Protein AF-A0A967WY45-F1 (afdb_monomer_lite)

Radius of gyration: 15.97 Å; chains: 1; bounding box: 46×39×31 Å

Foldseek 3Di:
DADEDPVLQDDDDPPDPGDQQEDDPPVDDDDQDDDDDDQQFWKWWAKPVGDIDIDGSVLFYYDHRHYHTDDSDDDDVPMDTNHMDTDDDDPPPPPDD

Secondary structure (DSSP, 8-state):
--B--GGGS----TTS---------TT-PPP-------TTSEEEEEETTS-EEEEEGGGS-B--TTS-----S---TT--EEEEEPPPPP-------

Structure (mmCIF, N/CA/C/O backbone):
data_AF-A0A967WY45-F1
#
_entry.id   AF-A0A967WY45-F1
#
loop_
_atom_site.group_PDB
_atom_site.id
_atom_site.type_symbol
_atom_site.label_atom_id
_atom_site.label_alt_id
_atom_site.label_comp_id
_atom_site.label_asym_id
_atom_site.label_entity_id
_atom_site.label_seq_id
_atom_site.pdbx_PDB_ins_code
_atom_site.Cartn_x
_atom_site.Cartn_y
_atom_site.Cartn_z
_atom_site.occupancy
_atom_site.B_iso_or_equiv
_atom_site.auth_seq_id
_atom_site.auth_comp_id
_atom_site.auth_asym_id
_atom_site.auth_atom_id
_atom_site.pdbx_PDB_model_num
ATOM 1 N N . ALA A 1 1 ? -5.355 2.410 -3.203 1.00 90.31 1 ALA A N 1
ATOM 2 C CA . ALA A 1 1 ? -3.914 2.086 -3.259 1.00 90.31 1 ALA A CA 1
ATOM 3 C C . ALA A 1 1 ? -3.205 2.974 -4.280 1.00 90.31 1 ALA A C 1
ATOM 5 O O . ALA A 1 1 ? -3.845 3.520 -5.175 1.00 90.31 1 ALA A O 1
ATOM 6 N N . LYS A 1 2 ? -1.892 3.150 -4.128 1.00 94.25 2 LYS A N 1
ATOM 7 C CA . LYS A 1 2 ? -1.037 3.905 -5.052 1.00 94.25 2 LYS A CA 1
ATOM 8 C C . LYS A 1 2 ? 0.411 3.458 -4.893 1.00 94.25 2 LYS A C 1
ATOM 10 O O . LYS A 1 2 ? 0.747 2.830 -3.891 1.00 94.25 2 LYS A O 1
ATOM 15 N N . ARG A 1 3 ? 1.254 3.845 -5.843 1.00 95.38 3 ARG A N 1
ATOM 16 C CA . ARG A 1 3 ? 2.709 3.824 -5.706 1.00 95.38 3 ARG A CA 1
ATOM 17 C C . ARG A 1 3 ? 3.221 5.251 -5.732 1.00 95.38 3 ARG A C 1
ATOM 19 O O . ARG A 1 3 ? 2.702 6.085 -6.468 1.00 95.38 3 ARG A O 1
ATOM 26 N N . THR A 1 4 ? 4.252 5.510 -4.951 1.00 96.19 4 THR A N 1
ATOM 27 C CA . THR A 1 4 ? 4.897 6.817 -4.893 1.00 96.19 4 THR A CA 1
ATOM 28 C C . THR A 1 4 ? 6.392 6.599 -5.001 1.00 96.19 4 THR A C 1
ATOM 30 O O . THR A 1 4 ? 6.904 5.631 -4.438 1.00 96.19 4 THR A O 1
ATOM 33 N N . SER A 1 5 ? 7.078 7.461 -5.749 1.00 95.62 5 SER A N 1
ATOM 34 C CA . SER A 1 5 ? 8.531 7.369 -5.856 1.00 95.62 5 SER A CA 1
ATOM 35 C C . SER A 1 5 ? 9.170 7.510 -4.475 1.00 95.62 5 SER A C 1
ATOM 37 O O . SER A 1 5 ? 8.772 8.372 -3.689 1.00 95.62 5 SER A O 1
ATOM 39 N N . LEU A 1 6 ? 10.194 6.702 -4.190 1.00 94.81 6 LEU A N 1
ATOM 40 C CA . LEU A 1 6 ? 10.971 6.825 -2.953 1.00 94.81 6 LEU A CA 1
ATOM 41 C C . LEU A 1 6 ? 11.632 8.204 -2.833 1.00 94.81 6 LEU A C 1
ATOM 43 O O . LEU A 1 6 ? 11.757 8.722 -1.730 1.00 94.81 6 LEU A O 1
ATOM 47 N N . THR A 1 7 ? 11.963 8.838 -3.960 1.00 95.12 7 THR A N 1
ATOM 48 C CA . THR A 1 7 ? 12.538 10.191 -3.993 1.00 95.12 7 THR A CA 1
ATOM 49 C C . THR A 1 7 ? 11.597 11.276 -3.464 1.00 95.12 7 THR A C 1
ATOM 51 O O . THR A 1 7 ? 12.060 12.351 -3.100 1.00 95.12 7 THR A O 1
ATOM 54 N N . GLU A 1 8 ? 10.286 11.019 -3.372 1.00 94.31 8 GLU A N 1
ATOM 55 C CA . GLU A 1 8 ? 9.340 11.960 -2.761 1.00 94.31 8 GLU A CA 1
ATOM 56 C C . GLU A 1 8 ? 9.354 11.917 -1.226 1.00 94.31 8 GLU A C 1
ATOM 58 O O . GLU A 1 8 ? 8.740 12.774 -0.587 1.00 94.31 8 GLU A O 1
ATOM 63 N N . TYR A 1 9 ? 10.001 10.926 -0.608 1.00 95.31 9 TYR A N 1
ATOM 64 C CA . TYR A 1 9 ? 10.130 10.824 0.844 1.00 95.31 9 TYR A CA 1
ATOM 65 C C . TYR A 1 9 ? 11.434 11.504 1.280 1.00 95.31 9 TYR A C 1
ATOM 67 O O . TYR A 1 9 ? 12.503 10.917 1.120 1.00 95.31 9 TYR A O 1
ATOM 75 N N . PRO A 1 10 ? 11.382 12.740 1.815 1.00 93.44 10 PRO A N 1
ATOM 76 C CA . PRO A 1 10 ? 12.583 13.420 2.265 1.00 93.44 10 PRO A CA 1
ATOM 77 C C . PRO A 1 10 ? 13.165 12.696 3.475 1.00 93.44 10 PRO A C 1
ATOM 79 O O . PRO A 1 10 ? 12.435 12.238 4.359 1.00 93.44 10 PRO A O 1
ATOM 82 N N . THR A 1 11 ? 14.490 12.657 3.544 1.00 94.38 11 THR A N 1
ATOM 83 C CA . THR A 1 11 ? 15.191 12.218 4.745 1.00 94.38 11 THR A CA 1
ATOM 84 C C . THR A 1 11 ? 14.854 13.169 5.889 1.00 94.38 11 THR A C 1
ATOM 86 O O . THR A 1 11 ? 15.064 14.377 5.786 1.00 94.38 11 THR A O 1
ATOM 89 N N . GLN A 1 12 ? 14.331 12.627 6.984 1.00 92.81 12 GLN A N 1
ATOM 90 C CA . GLN A 1 12 ? 14.076 13.374 8.212 1.00 92.81 12 GLN A CA 1
ATOM 91 C C . GLN A 1 12 ? 14.876 12.785 9.372 1.00 92.81 12 GLN A C 1
ATOM 93 O O . GLN A 1 12 ? 15.235 11.606 9.369 1.00 92.81 12 GLN A O 1
ATOM 98 N N . GLY A 1 13 ? 15.149 13.622 10.373 1.00 94.00 13 GLY A N 1
ATOM 99 C CA . GLY A 1 13 ? 15.716 13.172 11.639 1.00 94.00 13 GLY A CA 1
ATOM 100 C C . GLY A 1 13 ? 14.793 12.186 12.361 1.00 94.00 13 GLY A C 1
ATOM 101 O O . GLY A 1 13 ? 13.585 12.127 12.120 1.00 94.00 13 GLY A O 1
ATOM 102 N N . ARG A 1 14 ? 15.372 11.402 13.270 1.00 94.56 14 ARG A N 1
ATOM 103 C CA . ARG A 1 14 ? 14.612 10.463 14.108 1.00 94.56 14 ARG A CA 1
ATOM 104 C C . ARG A 1 14 ? 13.727 11.230 15.102 1.00 94.56 14 ARG A C 1
ATOM 106 O O . ARG A 1 14 ? 14.041 12.362 15.454 1.00 94.56 14 ARG A O 1
ATOM 113 N N . TYR A 1 15 ? 12.648 10.592 15.563 1.00 94.88 15 TYR A N 1
ATOM 114 C CA . TYR A 1 15 ? 11.682 11.120 16.549 1.00 94.88 15 TYR A CA 1
ATOM 115 C C . TYR A 1 15 ? 10.788 12.290 16.094 1.00 94.88 15 TYR A C 1
ATOM 117 O O . TYR A 1 15 ? 10.047 12.842 16.903 1.00 94.88 15 TYR A O 1
ATOM 125 N N . GLY A 1 16 ? 10.796 12.653 14.808 1.00 92.62 16 GLY A N 1
ATOM 126 C CA . GLY A 1 16 ? 9.784 13.552 14.245 1.00 92.62 16 GLY A CA 1
ATOM 127 C C . GLY A 1 16 ? 8.422 12.867 14.059 1.00 92.62 16 GLY A C 1
ATOM 128 O O . GLY A 1 16 ? 8.319 11.643 14.076 1.00 92.62 16 GLY A O 1
ATOM 129 N N . GLN A 1 17 ? 7.376 13.653 13.790 1.00 93.19 17 GLN A N 1
ATOM 130 C CA . GLN A 1 17 ? 6.046 13.132 13.415 1.00 93.19 17 GLN A CA 1
ATOM 131 C C . GLN A 1 17 ? 6.015 12.492 12.013 1.00 93.19 17 GLN A C 1
ATOM 133 O O . GLN A 1 17 ? 5.007 11.916 11.604 1.00 93.19 17 GLN A O 1
ATOM 138 N N . GLY A 1 18 ? 7.121 12.590 11.274 1.00 93.00 18 GLY A N 1
ATOM 139 C CA . GLY A 1 18 ? 7.244 12.102 9.912 1.00 93.00 18 GLY A CA 1
ATOM 140 C C . GLY A 1 18 ? 6.565 13.019 8.900 1.00 93.00 18 GLY A C 1
ATOM 141 O O . GLY A 1 18 ? 6.328 14.206 9.134 1.00 93.00 18 GLY A O 1
ATOM 142 N N . VAL A 1 19 ? 6.254 12.445 7.740 1.00 93.50 19 VAL A N 1
ATOM 143 C CA . VAL A 1 19 ? 5.662 13.160 6.613 1.00 93.50 19 VAL A CA 1
ATOM 144 C C . VAL A 1 19 ? 4.399 12.465 6.116 1.00 93.50 19 VAL A C 1
ATOM 146 O O . VAL A 1 19 ? 4.287 11.241 6.146 1.00 93.50 19 VAL A O 1
ATOM 149 N N . VAL A 1 20 ? 3.445 13.237 5.592 1.00 93.19 20 VAL A N 1
ATOM 150 C CA . VAL A 1 20 ? 2.185 12.681 5.075 1.00 93.19 20 VAL A CA 1
ATOM 151 C C . VAL A 1 20 ? 2.459 11.771 3.871 1.00 93.19 20 VAL A C 1
ATOM 153 O O . VAL A 1 20 ? 3.034 12.224 2.876 1.00 93.19 20 VAL A O 1
ATOM 156 N N . THR A 1 21 ? 2.042 10.504 3.962 1.00 93.00 21 THR A N 1
ATOM 157 C CA . THR A 1 21 ? 2.172 9.474 2.905 1.00 93.00 21 THR A CA 1
ATOM 158 C C . THR A 1 21 ? 0.885 9.241 2.108 1.00 93.00 21 THR A C 1
ATOM 160 O O . THR A 1 21 ? 0.925 8.830 0.948 1.00 93.00 21 THR A O 1
ATOM 163 N N . ALA A 1 22 ? -0.270 9.520 2.710 1.00 91.19 22 ALA A N 1
ATOM 164 C CA . ALA A 1 22 ? -1.575 9.439 2.075 1.00 91.19 22 ALA A CA 1
ATOM 165 C C . ALA A 1 22 ? -2.555 10.342 2.824 1.00 91.19 22 ALA A C 1
ATOM 167 O O . ALA A 1 22 ? -2.412 10.557 4.028 1.00 91.19 22 ALA A O 1
ATOM 168 N N . ARG A 1 23 ? -3.550 10.865 2.109 1.00 87.75 23 ARG A N 1
ATOM 169 C CA . ARG A 1 23 ? -4.706 11.530 2.714 1.00 87.75 23 ARG A CA 1
ATOM 170 C C . ARG A 1 23 ? -5.914 10.628 2.538 1.00 87.75 23 ARG A C 1
ATOM 172 O O . ARG A 1 23 ? -6.210 10.217 1.419 1.00 87.75 23 ARG A O 1
ATOM 179 N N . PHE A 1 24 ? -6.582 10.323 3.638 1.00 83.25 24 PHE A N 1
ATOM 180 C CA . PHE A 1 24 ? -7.843 9.598 3.628 1.00 83.25 24 PHE A CA 1
ATOM 181 C C . PHE A 1 24 ? -8.970 10.629 3.707 1.00 83.25 24 PHE A C 1
ATOM 183 O O . PHE A 1 24 ? -8.882 11.567 4.498 1.00 83.25 24 PHE A O 1
ATOM 190 N N . GLY A 1 25 ? -9.980 10.502 2.845 1.00 77.25 25 GLY A N 1
ATOM 191 C CA . GLY A 1 25 ? -11.191 11.317 2.945 1.00 77.25 25 GLY A CA 1
ATOM 192 C C . GLY A 1 25 ? -12.042 10.930 4.159 1.00 77.25 25 GLY A C 1
ATOM 193 O O . GLY A 1 25 ? -11.723 9.984 4.883 1.00 77.25 25 GLY A O 1
ATOM 194 N N . GLU A 1 26 ? -13.169 11.620 4.337 1.00 67.69 26 GLU A N 1
ATOM 195 C CA . GLU A 1 26 ? -14.132 11.398 5.435 1.00 67.69 26 GLU A CA 1
ATOM 196 C C . GLU A 1 26 ? -14.673 9.959 5.499 1.00 67.69 26 GLU A C 1
ATOM 198 O O . GLU A 1 26 ?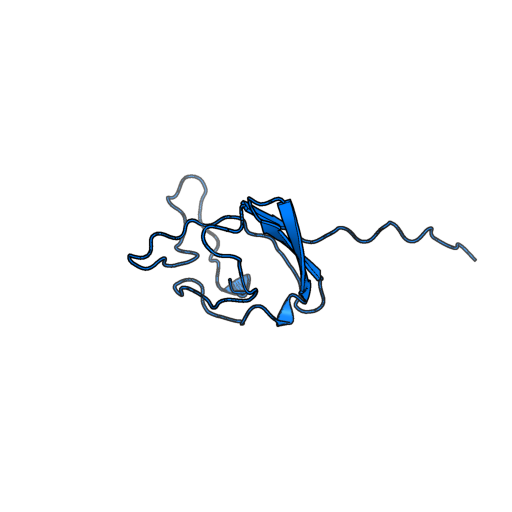 -15.094 9.491 6.551 1.00 67.69 26 GLU A O 1
ATOM 203 N N . SER A 1 27 ? -14.566 9.209 4.398 1.00 62.97 27 SER A N 1
ATOM 204 C CA . SER A 1 27 ? -14.901 7.784 4.295 1.00 62.97 27 SER A CA 1
ATOM 205 C C . SER A 1 27 ? -14.022 6.860 5.162 1.00 62.97 27 SER A C 1
ATOM 207 O O . SER A 1 27 ? -14.245 5.652 5.174 1.00 62.97 27 SER A O 1
ATOM 209 N N . GLY A 1 28 ? -13.022 7.387 5.882 1.00 56.28 28 GLY A N 1
ATOM 210 C CA . GLY A 1 28 ? -12.459 6.723 7.066 1.00 56.28 28 GLY A CA 1
ATOM 211 C C . GLY A 1 28 ? -11.577 5.497 6.809 1.00 56.28 28 GLY A C 1
ATOM 212 O O . GLY A 1 28 ? -11.379 4.681 7.711 1.00 56.28 28 GLY A O 1
ATOM 213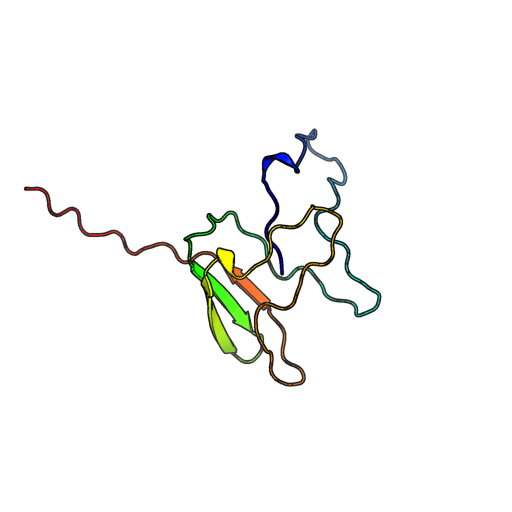 N N . GLY A 1 29 ? -11.022 5.345 5.605 1.00 73.75 29 GLY A N 1
ATOM 214 C CA . GLY A 1 29 ? -10.050 4.285 5.329 1.00 73.75 29 GLY A CA 1
ATOM 215 C C . GLY A 1 29 ? -8.781 4.458 6.170 1.00 73.75 29 GLY A C 1
ATOM 216 O O . GLY A 1 29 ? -8.231 5.553 6.246 1.00 73.75 29 GLY A O 1
ATOM 217 N N . LYS A 1 30 ? -8.295 3.380 6.793 1.00 85.50 30 LYS A N 1
ATOM 218 C CA . LYS A 1 30 ? -6.967 3.339 7.427 1.00 85.50 30 LYS A CA 1
ATOM 219 C C . LYS A 1 30 ? -5.957 2.717 6.468 1.00 85.50 30 LYS A C 1
ATOM 221 O O . LYS A 1 30 ? -6.321 1.928 5.595 1.00 85.50 30 LYS A O 1
ATOM 226 N N . LEU A 1 31 ? -4.681 3.050 6.643 1.00 90.50 31 LEU A N 1
ATOM 227 C CA . LEU A 1 31 ? -3.608 2.371 5.924 1.00 90.50 31 LEU A CA 1
ATOM 228 C C . LEU A 1 31 ? -3.505 0.923 6.427 1.00 90.50 31 LEU A C 1
ATOM 230 O O . LEU A 1 31 ? -3.207 0.715 7.599 1.00 90.50 31 LEU A O 1
ATOM 234 N N . ALA A 1 32 ? -3.760 -0.053 5.553 1.00 91.88 32 ALA A N 1
ATOM 235 C CA . ALA A 1 32 ? -3.644 -1.475 5.889 1.00 91.88 32 ALA A CA 1
ATOM 236 C C . ALA A 1 32 ? -2.188 -1.967 5.862 1.00 91.88 32 ALA A C 1
ATOM 238 O O . ALA A 1 32 ? -1.789 -2.770 6.693 1.00 91.88 32 ALA A O 1
ATOM 239 N N . GLY A 1 33 ? -1.382 -1.457 4.929 1.00 91.62 33 GLY A N 1
ATOM 240 C CA . GLY A 1 33 ? 0.016 -1.844 4.782 1.00 91.62 33 GLY A CA 1
ATOM 241 C C . GLY A 1 33 ? 0.752 -0.961 3.781 1.00 91.62 33 GLY A C 1
ATOM 242 O O . GLY A 1 33 ? 0.137 -0.246 2.983 1.00 91.62 33 GLY A O 1
ATOM 243 N N . ALA A 1 34 ? 2.078 -1.010 3.840 1.00 93.44 34 ALA A N 1
ATOM 244 C CA . ALA A 1 34 ? 2.976 -0.360 2.899 1.00 93.44 34 ALA A CA 1
ATOM 245 C C . ALA A 1 34 ? 4.206 -1.247 2.694 1.00 93.44 34 ALA A C 1
ATOM 247 O O . ALA A 1 34 ? 4.755 -1.789 3.649 1.00 93.44 34 ALA A O 1
ATOM 248 N N . CYS A 1 35 ? 4.645 -1.378 1.448 1.00 94.12 35 CYS A N 1
ATOM 249 C CA . CYS A 1 35 ? 5.832 -2.137 1.078 1.00 94.12 35 CYS A CA 1
ATOM 250 C C . CYS A 1 35 ? 6.600 -1.400 -0.021 1.00 94.12 35 CYS A C 1
ATOM 252 O O . CYS A 1 35 ? 6.048 -0.556 -0.733 1.00 94.12 35 CYS A O 1
ATOM 254 N N . VAL A 1 36 ? 7.886 -1.717 -0.142 1.00 94.19 36 VAL A N 1
ATOM 255 C CA . VAL A 1 36 ? 8.710 -1.276 -1.267 1.00 94.19 36 VAL A CA 1
ATOM 256 C C . VAL A 1 36 ? 8.558 -2.307 -2.377 1.00 94.19 36 VAL A C 1
ATOM 258 O O . VAL A 1 36 ? 8.692 -3.501 -2.123 1.00 94.19 36 VAL A O 1
ATOM 261 N N . LEU A 1 37 ? 8.258 -1.843 -3.587 1.00 94.38 37 LEU A N 1
ATOM 262 C CA . LEU A 1 37 ? 8.110 -2.694 -4.763 1.00 94.38 37 LEU A CA 1
ATOM 263 C C . LEU A 1 37 ? 8.572 -1.982 -6.034 1.00 94.38 37 LEU A C 1
ATOM 265 O O . LEU A 1 37 ? 8.497 -0.754 -6.142 1.00 94.38 37 LEU A O 1
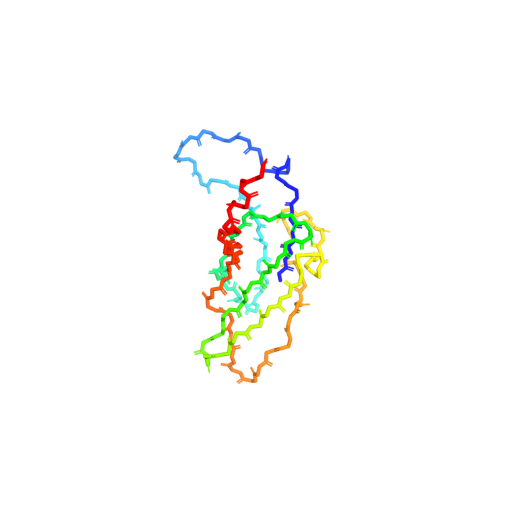ATOM 269 N N . GLN A 1 38 ? 8.972 -2.768 -7.023 1.00 93.62 38 GLN A N 1
ATOM 270 C CA . GLN A 1 38 ? 9.108 -2.349 -8.410 1.00 93.62 38 GLN A CA 1
ATOM 271 C C . GLN A 1 38 ? 7.770 -2.499 -9.150 1.00 93.62 38 GLN A C 1
ATOM 273 O O . GLN A 1 38 ? 6.879 -3.236 -8.737 1.00 93.62 38 GLN A O 1
ATOM 278 N N . ALA A 1 39 ? 7.594 -1.800 -10.275 1.00 91.50 39 ALA A N 1
ATOM 279 C CA . ALA A 1 39 ? 6.344 -1.874 -11.044 1.00 91.50 39 ALA A CA 1
ATOM 280 C C . ALA A 1 39 ? 6.053 -3.288 -11.599 1.00 91.50 39 ALA A C 1
ATOM 282 O O . ALA A 1 39 ? 4.887 -3.653 -11.767 1.00 91.50 39 ALA A O 1
ATOM 283 N N . SER A 1 40 ? 7.105 -4.071 -11.850 1.00 92.50 40 SER A N 1
ATOM 284 C CA . SER A 1 40 ? 7.073 -5.461 -12.322 1.00 92.50 40 SER A CA 1
ATOM 285 C C . SER A 1 40 ? 6.672 -6.476 -11.250 1.00 92.50 40 SER A C 1
ATOM 287 O O . SER A 1 40 ? 6.192 -7.565 -11.591 1.00 92.50 40 SER A O 1
ATOM 289 N N . ASP A 1 41 ? 6.847 -6.127 -9.975 1.00 93.62 41 ASP A N 1
ATOM 290 C CA . ASP A 1 41 ? 6.627 -7.045 -8.864 1.00 93.62 41 ASP A CA 1
ATOM 291 C C . ASP A 1 41 ? 5.153 -7.407 -8.718 1.00 93.62 41 ASP A C 1
ATOM 293 O O . ASP A 1 41 ? 4.241 -6.699 -9.160 1.00 93.62 41 ASP A O 1
ATOM 297 N N . SER A 1 42 ? 4.919 -8.545 -8.075 1.00 93.88 42 SER A N 1
ATOM 298 C CA . SER A 1 42 ? 3.580 -8.926 -7.647 1.00 93.88 42 SER A CA 1
ATOM 299 C C . SER A 1 42 ? 3.290 -8.326 -6.276 1.00 93.88 42 SER A C 1
ATOM 301 O O . SER A 1 42 ? 4.158 -8.264 -5.414 1.00 93.88 42 SER A O 1
ATOM 303 N N . LEU A 1 43 ? 2.053 -7.904 -6.064 1.00 94.25 43 LEU A N 1
ATOM 304 C CA . LEU A 1 43 ? 1.538 -7.439 -4.788 1.00 94.25 43 LEU A CA 1
ATOM 305 C C . LEU A 1 43 ? 0.360 -8.328 -4.410 1.00 94.25 43 LEU A C 1
ATOM 307 O O . LEU A 1 43 ? -0.608 -8.432 -5.166 1.00 94.25 43 LEU A O 1
ATOM 311 N N . VAL A 1 44 ? 0.445 -8.958 -3.246 1.00 94.69 44 VAL A N 1
ATOM 312 C CA . VAL A 1 44 ? -0.632 -9.767 -2.683 1.00 94.69 44 VAL A CA 1
ATOM 313 C C . VAL A 1 44 ? -1.399 -8.914 -1.685 1.00 94.69 44 VAL A C 1
ATOM 315 O O . VAL A 1 44 ? -0.816 -8.337 -0.772 1.00 94.69 44 VAL A O 1
ATOM 318 N N . LEU A 1 45 ? -2.712 -8.828 -1.877 1.00 94.88 45 LEU A N 1
ATOM 319 C CA . LEU A 1 45 ? -3.654 -8.131 -1.009 1.00 94.88 45 LEU A CA 1
ATOM 320 C C . LEU A 1 45 ? -4.518 -9.168 -0.301 1.00 94.88 45 LEU A C 1
ATOM 322 O O . LEU A 1 45 ? -5.172 -9.974 -0.966 1.00 94.88 45 LEU A O 1
ATOM 326 N N . VAL A 1 46 ? -4.547 -9.123 1.026 1.00 95.12 46 VAL A N 1
ATOM 327 C CA . VAL A 1 46 ? -5.348 -10.029 1.856 1.00 95.12 46 VAL A CA 1
ATOM 328 C C . VAL A 1 46 ? -6.540 -9.265 2.411 1.00 95.12 46 VAL A C 1
ATOM 330 O O . VAL A 1 46 ? -6.388 -8.169 2.953 1.00 95.12 46 VAL A O 1
ATOM 333 N N . THR A 1 47 ? -7.739 -9.825 2.269 1.00 95.06 47 THR A N 1
ATOM 334 C CA . THR A 1 47 ? -8.976 -9.238 2.792 1.00 95.06 47 THR A CA 1
ATOM 335 C C . THR A 1 47 ? -9.413 -9.907 4.088 1.00 95.06 47 THR A C 1
ATOM 337 O O . THR A 1 47 ? -9.085 -11.064 4.360 1.00 95.06 47 THR A O 1
ATOM 340 N N . LYS A 1 48 ? -10.193 -9.189 4.901 1.00 94.69 48 LYS A N 1
ATOM 341 C CA . LYS A 1 48 ? -10.703 -9.690 6.182 1.00 94.69 48 LYS A CA 1
ATOM 342 C C . LYS A 1 48 ? -11.522 -10.970 6.027 1.00 94.69 48 LYS A C 1
ATOM 344 O O . LYS A 1 48 ? -11.479 -11.826 6.905 1.00 94.69 48 LYS A O 1
ATOM 349 N N . LYS A 1 49 ? -12.275 -11.115 4.933 1.00 94.81 49 LYS A N 1
ATOM 350 C CA . LYS A 1 49 ? -13.086 -12.317 4.669 1.00 94.81 49 LYS A CA 1
ATOM 351 C C . LYS A 1 49 ? -12.279 -13.496 4.098 1.00 94.81 49 LYS A C 1
ATOM 353 O O . LYS A 1 49 ? -12.878 -14.431 3.574 1.00 94.81 49 LYS A O 1
ATOM 358 N N . GLY A 1 50 ? -10.947 -13.464 4.190 1.00 91.75 50 GLY A N 1
ATOM 359 C CA . GLY A 1 50 ? -10.069 -14.578 3.821 1.00 91.75 50 GLY A CA 1
ATOM 360 C C . GLY A 1 50 ? -9.787 -14.699 2.323 1.00 91.75 50 GLY A C 1
ATOM 361 O O . GLY A 1 50 ? -9.298 -15.735 1.882 1.00 91.75 50 GLY A O 1
ATOM 362 N N . ALA A 1 51 ? -10.093 -13.673 1.523 1.00 92.69 51 ALA A N 1
ATOM 363 C CA . ALA A 1 51 ? -9.722 -13.662 0.113 1.00 92.69 51 ALA A CA 1
ATOM 364 C C . ALA A 1 51 ? -8.315 -13.077 -0.058 1.00 92.69 51 ALA A C 1
ATOM 366 O O . ALA A 1 51 ? -7.972 -12.075 0.566 1.00 92.69 51 ALA A O 1
ATOM 367 N N . ALA A 1 52 ? -7.526 -13.664 -0.954 1.00 93.75 52 ALA A N 1
ATOM 368 C CA . ALA A 1 52 ? -6.261 -13.097 -1.401 1.00 93.75 52 ALA A CA 1
ATOM 369 C C . ALA A 1 52 ? -6.356 -12.744 -2.887 1.00 93.75 52 ALA A C 1
ATOM 371 O O . ALA A 1 52 ? -6.872 -13.526 -3.690 1.00 93.75 52 ALA A O 1
ATOM 372 N N . LYS A 1 53 ? -5.875 -11.558 -3.260 1.00 94.38 53 LYS A N 1
ATOM 373 C CA . LYS A 1 53 ? -5.771 -11.131 -4.657 1.00 94.38 53 LYS A CA 1
ATOM 374 C C . LYS A 1 53 ? -4.352 -10.696 -4.963 1.00 94.38 53 LYS A C 1
ATOM 376 O O . LYS A 1 53 ? -3.826 -9.801 -4.309 1.00 94.38 53 LYS A O 1
ATOM 381 N N . THR A 1 54 ? -3.777 -11.293 -5.998 1.00 94.62 54 THR A N 1
ATOM 382 C CA . THR A 1 54 ? -2.469 -10.903 -6.519 1.00 94.62 54 THR A CA 1
ATOM 383 C C . THR A 1 54 ? -2.662 -9.961 -7.697 1.00 94.62 54 THR A C 1
ATOM 385 O O . THR A 1 54 ? -3.375 -10.284 -8.645 1.00 94.62 54 THR A O 1
ATOM 388 N N . ILE A 1 55 ? -2.024 -8.796 -7.643 1.00 94.44 55 ILE A N 1
ATOM 389 C CA . ILE A 1 55 ? -1.977 -7.828 -8.741 1.00 94.44 55 ILE A CA 1
ATOM 390 C C . ILE A 1 55 ? -0.525 -7.505 -9.083 1.00 94.44 55 ILE A C 1
ATOM 392 O O . ILE A 1 55 ? 0.364 -7.664 -8.252 1.00 94.44 55 ILE A O 1
ATOM 396 N N . ARG A 1 56 ? -0.262 -7.019 -10.297 1.00 94.75 56 ARG A N 1
ATOM 397 C CA . ARG A 1 56 ? 1.046 -6.428 -10.618 1.00 94.75 56 ARG A CA 1
ATOM 398 C C . ARG A 1 56 ? 1.160 -5.048 -9.976 1.00 94.75 56 ARG A C 1
ATOM 400 O O . ARG A 1 56 ? 0.185 -4.297 -9.969 1.00 94.75 56 ARG A O 1
ATOM 407 N N . GLY A 1 57 ? 2.353 -4.677 -9.520 1.00 92.81 57 GLY A N 1
ATOM 408 C CA . GLY A 1 57 ? 2.636 -3.366 -8.939 1.00 92.81 57 GLY A CA 1
ATOM 409 C C . GLY A 1 57 ? 2.197 -2.212 -9.841 1.00 92.81 57 GLY A C 1
ATOM 410 O O . GLY A 1 57 ? 1.607 -1.241 -9.370 1.00 92.81 57 GLY A O 1
ATOM 411 N N . GLN A 1 58 ? 2.387 -2.348 -11.154 1.00 95.31 58 GLN A N 1
ATOM 412 C CA . GLN A 1 58 ? 1.971 -1.363 -12.157 1.00 95.31 58 GLN A CA 1
ATOM 413 C C . GLN A 1 58 ? 0.468 -1.031 -12.157 1.00 95.31 58 GLN A C 1
ATOM 415 O O . GLN A 1 58 ? 0.108 0.061 -12.584 1.00 95.31 58 GLN A O 1
ATOM 420 N N . VAL A 1 59 ? -0.400 -1.925 -11.656 1.00 95.06 59 VAL A N 1
ATOM 421 C CA . VAL A 1 59 ? -1.850 -1.674 -11.533 1.00 95.06 59 VAL A CA 1
ATOM 422 C C . VAL A 1 59 ? -2.124 -0.546 -10.537 1.00 95.06 59 VAL A C 1
ATOM 424 O O . VAL A 1 59 ? -3.057 0.235 -10.716 1.00 95.06 59 VAL A O 1
ATOM 427 N N . ALA A 1 60 ? -1.302 -0.427 -9.490 1.00 93.69 60 ALA A N 1
ATOM 428 C CA . ALA A 1 60 ? -1.382 0.700 -8.578 1.00 93.69 60 ALA A CA 1
ATOM 429 C C . ALA A 1 60 ? -0.795 1.959 -9.253 1.00 93.69 60 ALA A C 1
ATOM 431 O O . ALA A 1 60 ? 0.370 1.945 -9.679 1.00 93.69 60 ALA A O 1
ATOM 432 N N . PRO A 1 61 ? -1.567 3.061 -9.337 1.00 94.38 61 PRO A N 1
ATOM 433 C CA . PRO A 1 61 ? -1.158 4.249 -10.077 1.00 94.38 61 PRO A CA 1
ATOM 434 C C . PRO A 1 61 ? 0.033 4.939 -9.410 1.00 94.38 61 PRO A C 1
ATOM 436 O O . PRO A 1 61 ? 0.106 5.011 -8.180 1.00 94.38 61 PRO A O 1
ATOM 439 N N . ALA A 1 62 ? 0.944 5.476 -10.226 1.00 95.19 62 ALA A N 1
ATOM 440 C CA . ALA A 1 62 ? 2.014 6.349 -9.757 1.00 95.19 62 ALA A CA 1
ATOM 441 C C . ALA A 1 62 ? 1.420 7.719 -9.397 1.00 95.19 62 ALA A C 1
ATOM 443 O O . ALA A 1 62 ? 0.889 8.416 -10.259 1.00 95.19 62 ALA A O 1
ATOM 444 N N . MET A 1 63 ? 1.447 8.077 -8.117 1.00 95.12 63 MET A N 1
ATOM 445 C CA . MET A 1 63 ? 0.847 9.306 -7.600 1.00 95.12 63 MET A CA 1
ATOM 446 C C . MET A 1 63 ? 1.687 9.868 -6.459 1.00 95.12 63 MET A C 1
ATOM 448 O O . MET A 1 63 ? 2.324 9.117 -5.716 1.00 95.12 63 MET A O 1
ATOM 452 N N . GLY A 1 64 ? 1.608 11.184 -6.268 1.00 94.06 64 GLY A N 1
ATOM 453 C CA . GLY A 1 64 ? 2.369 11.851 -5.220 1.00 94.06 64 GLY A CA 1
ATOM 454 C C . GLY A 1 64 ? 1.961 11.438 -3.804 1.00 94.06 64 GLY A C 1
ATOM 455 O O . GLY A 1 64 ? 0.867 10.906 -3.553 1.00 94.06 64 GLY A O 1
ATOM 456 N N . ARG A 1 65 ? 2.829 11.732 -2.838 1.00 94.06 65 ARG A N 1
ATOM 457 C CA . ARG A 1 65 ? 2.634 11.379 -1.420 1.00 94.06 65 ARG A CA 1
ATOM 458 C C . ARG A 1 65 ? 1.337 11.924 -0.809 1.00 94.06 65 ARG A C 1
ATOM 460 O O . ARG A 1 65 ? 0.591 11.181 -0.193 1.00 94.06 65 ARG A O 1
ATOM 467 N N . ALA A 1 66 ? 0.969 13.183 -1.007 1.00 92.31 66 ALA A N 1
ATOM 468 C CA . ALA A 1 66 ? -0.211 13.760 -0.339 1.00 92.31 66 ALA A CA 1
ATOM 469 C C . ALA A 1 66 ? -1.560 13.473 -1.045 1.00 92.31 66 ALA A C 1
ATOM 471 O O . ALA A 1 66 ? -2.482 14.281 -0.976 1.00 92.31 66 ALA A O 1
ATOM 472 N N . THR A 1 67 ? -1.685 12.332 -1.729 1.00 91.94 67 THR A N 1
ATOM 473 C CA . THR A 1 67 ? -2.891 11.917 -2.476 1.00 91.94 67 THR A CA 1
ATOM 474 C C . THR A 1 67 ? -3.581 10.704 -1.843 1.00 91.94 67 THR A C 1
ATOM 476 O O . THR A 1 67 ? -2.968 9.982 -1.052 1.00 91.94 67 THR A O 1
ATOM 479 N N . GLN A 1 68 ? -4.838 10.452 -2.213 1.00 89.94 68 GLN A N 1
ATOM 480 C CA . GLN A 1 68 ? -5.624 9.311 -1.720 1.00 89.94 68 GLN A CA 1
ATOM 481 C C . GLN A 1 68 ? -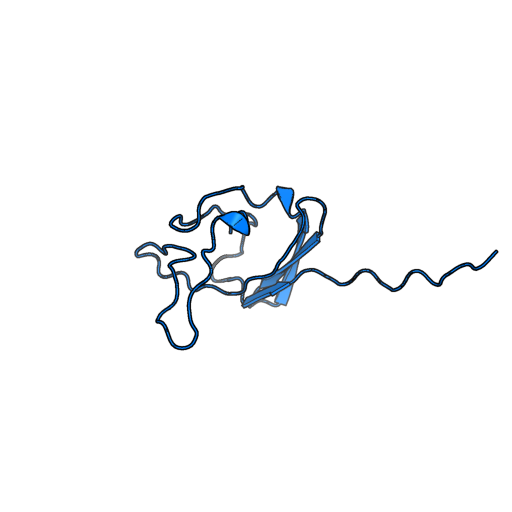5.293 7.983 -2.430 1.00 89.94 68 GLN A C 1
ATOM 483 O O . GLN A 1 68 ? -5.285 6.921 -1.809 1.00 89.94 68 GLN A O 1
ATOM 488 N N . GLY A 1 69 ? -4.967 8.025 -3.724 1.00 90.75 69 GLY A N 1
ATOM 489 C CA . GLY A 1 69 ? -4.836 6.829 -4.563 1.00 90.75 69 GLY A CA 1
ATOM 490 C C . GLY A 1 69 ? -6.156 6.415 -5.220 1.00 90.75 69 GLY A C 1
ATOM 491 O O . GLY A 1 69 ? -7.128 7.166 -5.190 1.00 90.75 69 GLY A O 1
ATOM 492 N N . ARG A 1 70 ? -6.185 5.226 -5.835 1.00 90.62 70 ARG A N 1
ATOM 493 C CA . ARG A 1 70 ? -7.376 4.655 -6.492 1.00 90.62 70 ARG A CA 1
ATOM 494 C C . ARG A 1 70 ? -7.635 3.215 -6.071 1.00 90.62 70 ARG A C 1
ATOM 496 O O . ARG A 1 70 ? -6.746 2.551 -5.532 1.00 90.62 70 ARG A O 1
ATOM 503 N N . ASP A 1 71 ? -8.838 2.734 -6.335 1.00 90.25 71 ASP A N 1
ATOM 504 C CA . ASP A 1 71 ? -9.184 1.333 -6.128 1.00 90.25 71 ASP A CA 1
ATOM 505 C C . ASP A 1 71 ? -8.451 0.455 -7.144 1.00 90.25 71 ASP A C 1
ATOM 507 O O . ASP A 1 71 ? -8.440 0.736 -8.340 1.00 90.25 71 ASP A O 1
ATOM 511 N N . VAL A 1 72 ? -7.791 -0.590 -6.643 1.00 92.50 72 VAL A N 1
ATOM 512 C CA . VAL A 1 72 ? -6.995 -1.532 -7.455 1.00 92.50 72 VAL A CA 1
ATOM 513 C C . VAL A 1 72 ? -7.607 -2.928 -7.498 1.00 92.50 72 VAL A C 1
ATOM 515 O O . VAL A 1 72 ? -7.249 -3.733 -8.351 1.00 92.50 72 VAL A O 1
ATOM 518 N N . ILE A 1 73 ? -8.530 -3.223 -6.580 1.00 92.31 73 ILE A N 1
ATOM 519 C CA . ILE A 1 73 ? -9.281 -4.474 -6.530 1.00 92.31 73 ILE A CA 1
ATOM 520 C C . ILE A 1 73 ? -10.738 -4.182 -6.180 1.00 92.31 73 ILE A C 1
ATOM 522 O O . ILE A 1 73 ? -11.024 -3.323 -5.350 1.00 92.31 73 ILE A O 1
ATOM 526 N N . ALA A 1 74 ? -11.657 -4.940 -6.772 1.00 91.00 74 ALA A N 1
ATOM 527 C CA . ALA A 1 74 ? -13.041 -4.976 -6.316 1.00 91.00 74 ALA A CA 1
ATOM 528 C C . ALA A 1 74 ? -13.151 -5.822 -5.037 1.00 91.00 74 ALA A C 1
ATOM 530 O O . ALA A 1 74 ? -12.669 -6.965 -5.005 1.00 91.00 74 ALA A O 1
ATOM 531 N N . LEU A 1 75 ? -13.800 -5.261 -4.015 1.00 91.19 75 LEU A N 1
ATOM 532 C CA . LEU A 1 75 ? -14.083 -5.896 -2.728 1.00 91.19 75 LEU A CA 1
ATOM 533 C C . LEU A 1 75 ? -15.558 -6.300 -2.641 1.00 91.19 75 LEU A C 1
ATOM 535 O O . LEU A 1 75 ? -16.426 -5.690 -3.263 1.00 91.19 75 LEU A O 1
ATOM 539 N N . ARG A 1 76 ? -15.848 -7.338 -1.855 1.00 91.69 76 ARG A N 1
ATOM 540 C CA . ARG A 1 76 ? -17.229 -7.717 -1.529 1.00 91.69 76 ARG A CA 1
ATOM 541 C C . ARG A 1 76 ? -17.823 -6.712 -0.541 1.00 91.69 76 ARG A C 1
ATOM 543 O O . ARG A 1 76 ? -17.092 -6.081 0.219 1.00 91.69 76 ARG A O 1
ATOM 550 N N . ALA A 1 77 ? -19.151 -6.621 -0.492 1.00 91.50 77 ALA A N 1
ATOM 551 C CA . ALA A 1 77 ? -19.836 -5.779 0.485 1.00 91.50 77 ALA A CA 1
ATOM 552 C C . ALA A 1 77 ? -19.386 -6.112 1.925 1.00 91.50 77 ALA A C 1
ATOM 554 O O . ALA A 1 77 ? -19.365 -7.281 2.341 1.00 91.50 77 ALA A O 1
ATOM 555 N N . GLY A 1 78 ? -18.984 -5.077 2.669 1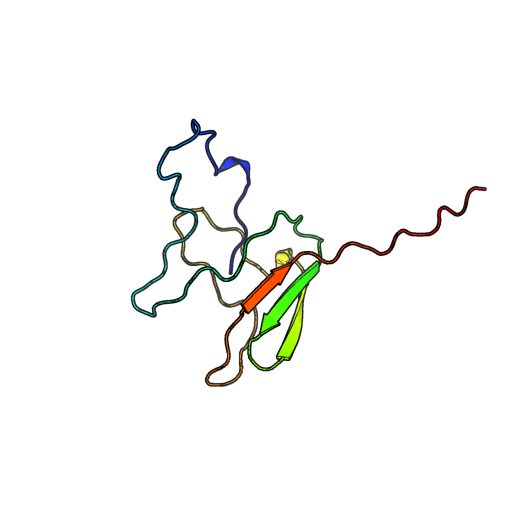.00 90.56 78 GLY A N 1
ATOM 556 C CA . GLY A 1 78 ? -18.467 -5.187 4.036 1.00 90.56 78 GLY A CA 1
ATOM 557 C C . GLY A 1 78 ? -17.119 -5.909 4.173 1.00 90.56 78 GLY A C 1
ATOM 558 O O . GLY A 1 78 ? -16.783 -6.340 5.274 1.00 90.56 78 GLY A O 1
ATOM 559 N N . ASP A 1 79 ? -16.377 -6.113 3.082 1.00 93.38 79 ASP A N 1
ATOM 560 C CA . ASP A 1 79 ? -15.000 -6.614 3.114 1.00 93.38 79 ASP A CA 1
ATOM 561 C C . ASP A 1 79 ? -14.000 -5.457 3.007 1.00 93.38 79 ASP A C 1
ATOM 563 O O . ASP A 1 79 ? -14.301 -4.408 2.437 1.00 93.38 79 ASP A O 1
ATOM 567 N N . PHE A 1 80 ? -12.804 -5.648 3.552 1.00 91.56 80 PHE A N 1
ATOM 568 C CA . PHE A 1 80 ? -11.725 -4.666 3.494 1.00 91.56 80 PHE A CA 1
ATOM 569 C C . PHE A 1 80 ? -10.362 -5.345 3.517 1.00 91.56 80 PHE A C 1
ATOM 571 O O . PHE A 1 80 ? -10.218 -6.468 4.001 1.00 91.56 80 PHE A O 1
ATOM 578 N N . VAL A 1 81 ? -9.360 -4.657 2.974 1.00 93.31 81 VAL A N 1
ATOM 579 C CA . VAL A 1 81 ? -7.972 -5.129 2.965 1.00 93.31 81 VAL A CA 1
ATOM 580 C C . VAL A 1 81 ? -7.398 -5.019 4.374 1.00 93.31 81 VAL A C 1
ATOM 582 O O . VAL A 1 81 ? -7.512 -3.969 5.004 1.00 93.31 81 VAL A O 1
ATOM 585 N N . VAL A 1 82 ? -6.793 -6.103 4.854 1.00 95.00 82 VAL A N 1
ATOM 586 C CA . VAL A 1 82 ? -6.130 -6.175 6.163 1.00 95.00 82 VAL A CA 1
ATOM 587 C C . VAL A 1 82 ? -4.613 -6.160 6.046 1.00 95.00 82 VAL A C 1
ATOM 589 O O . VAL A 1 82 ? -3.964 -5.665 6.957 1.00 95.00 82 VAL A O 1
ATOM 592 N N . ASP A 1 83 ? -4.059 -6.655 4.937 1.00 93.75 83 ASP A N 1
ATOM 593 C CA . ASP A 1 83 ? -2.615 -6.687 4.712 1.00 93.75 83 ASP A CA 1
ATOM 594 C C . ASP A 1 83 ? -2.272 -6.620 3.214 1.00 93.75 83 ASP A C 1
ATOM 596 O O . ASP A 1 83 ? -3.086 -6.972 2.350 1.00 93.75 83 ASP A O 1
ATOM 600 N N . ALA A 1 84 ? -1.067 -6.140 2.914 1.00 93.88 84 ALA A N 1
ATOM 601 C CA . ALA A 1 84 ? -0.520 -6.018 1.573 1.00 93.88 84 ALA A CA 1
ATOM 602 C C . ALA A 1 84 ? 0.995 -6.264 1.585 1.00 93.88 84 ALA A C 1
ATOM 604 O O . ALA A 1 84 ? 1.746 -5.479 2.167 1.00 93.88 84 ALA A O 1
ATOM 605 N N . PHE A 1 85 ? 1.458 -7.297 0.882 1.00 93.81 85 PHE A N 1
ATOM 606 C CA . PHE A 1 85 ? 2.875 -7.661 0.856 1.00 93.81 85 PHE A CA 1
ATOM 607 C C . PHE A 1 85 ? 3.353 -8.078 -0.536 1.00 93.81 85 PHE A C 1
ATOM 609 O O . PHE A 1 85 ? 2.588 -8.565 -1.373 1.00 93.81 85 PHE A O 1
ATOM 616 N N . VAL A 1 86 ? 4.650 -7.892 -0.778 1.00 94.00 86 VAL A N 1
ATOM 617 C CA . VAL A 1 86 ? 5.334 -8.428 -1.958 1.00 94.00 86 VAL A CA 1
ATOM 618 C C . VAL A 1 86 ? 5.730 -9.869 -1.633 1.00 94.00 86 VAL A C 1
ATOM 620 O O . VAL A 1 86 ? 6.464 -10.083 -0.662 1.00 94.00 86 VAL A O 1
ATOM 623 N N . PRO A 1 87 ? 5.239 -10.875 -2.376 1.00 91.00 87 PRO A N 1
ATOM 624 C CA . PRO A 1 87 ? 5.649 -12.247 -2.153 1.00 91.00 87 PRO A CA 1
ATOM 625 C C . PRO A 1 87 ? 7.132 -12.363 -2.502 1.00 91.00 87 PRO A C 1
ATOM 627 O O . PRO A 1 87 ? 7.568 -11.908 -3.561 1.00 91.00 87 PRO A O 1
ATOM 630 N N . ARG A 1 88 ? 7.916 -12.981 -1.615 1.00 82.19 88 ARG A N 1
ATOM 631 C CA . ARG A 1 88 ? 9.287 -13.351 -1.966 1.00 82.19 88 ARG A CA 1
ATOM 632 C C . ARG A 1 88 ? 9.224 -14.374 -3.103 1.00 82.19 88 ARG A C 1
ATOM 634 O O . ARG A 1 88 ? 8.471 -15.343 -2.963 1.00 82.19 88 ARG A O 1
ATOM 641 N N . PRO A 1 89 ? 9.988 -14.198 -4.194 1.00 71.81 89 PRO A N 1
ATOM 642 C CA . PRO A 1 89 ? 10.184 -15.296 -5.124 1.00 71.81 89 PRO A CA 1
ATOM 643 C C . PRO A 1 89 ? 10.770 -16.478 -4.345 1.00 71.81 89 PRO A C 1
ATOM 645 O O . PRO A 1 89 ? 11.577 -16.287 -3.428 1.00 71.81 89 PRO A O 1
ATOM 648 N N . ALA A 1 90 ? 10.320 -17.691 -4.670 1.00 66.75 90 ALA A N 1
ATOM 649 C CA . ALA A 1 90 ? 10.996 -18.884 -4.183 1.00 66.75 90 ALA A CA 1
ATOM 650 C C . ALA A 1 90 ? 12.471 -18.782 -4.600 1.00 66.75 90 ALA A C 1
ATOM 652 O O . ALA A 1 90 ? 12.726 -18.305 -5.711 1.00 66.75 90 ALA A O 1
ATOM 653 N N . PRO A 1 91 ? 13.430 -19.175 -3.744 1.00 65.56 91 PRO A N 1
ATOM 654 C CA . PRO A 1 91 ? 14.803 -19.303 -4.196 1.00 65.56 91 PRO A CA 1
ATOM 655 C C . PRO A 1 91 ? 14.778 -20.270 -5.379 1.00 65.56 91 PRO A C 1
ATOM 657 O O . PRO A 1 91 ? 14.423 -21.439 -5.228 1.00 65.56 91 PRO A O 1
ATOM 660 N N . THR A 1 92 ? 15.049 -19.759 -6.578 1.00 61.00 92 THR A N 1
ATOM 661 C CA . THR A 1 92 ? 15.442 -20.604 -7.698 1.00 61.00 92 THR A CA 1
ATOM 662 C 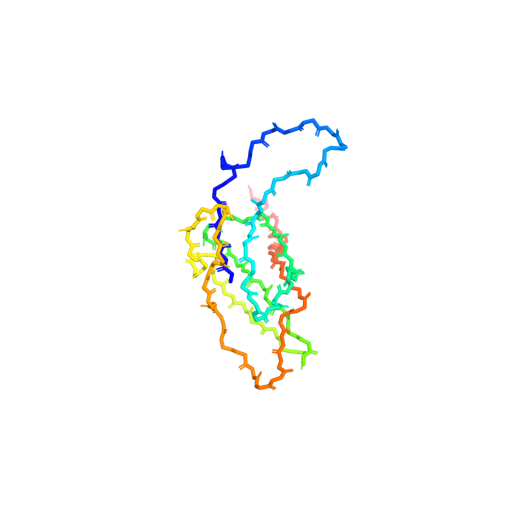C . THR A 1 92 ? 16.649 -21.368 -7.194 1.00 61.00 92 THR A C 1
ATOM 664 O O . THR A 1 92 ? 17.620 -20.741 -6.786 1.00 61.00 92 THR A O 1
ATOM 667 N N . ALA A 1 93 ? 16.535 -22.694 -7.105 1.00 55.69 93 ALA A N 1
ATOM 668 C CA . ALA A 1 93 ? 17.689 -23.532 -6.842 1.00 55.69 93 ALA A CA 1
ATOM 669 C C . ALA A 1 93 ? 18.726 -23.164 -7.902 1.00 55.69 93 ALA A C 1
ATOM 671 O O . ALA A 1 93 ? 18.451 -23.325 -9.096 1.00 55.69 93 ALA A O 1
ATOM 672 N N . ASP A 1 94 ? 19.835 -22.578 -7.457 1.00 52.88 94 ASP A N 1
ATOM 673 C CA . ASP A 1 94 ? 20.987 -22.303 -8.295 1.00 52.88 94 ASP A CA 1
ATOM 674 C C . ASP A 1 94 ? 21.338 -23.624 -8.984 1.00 52.88 94 ASP A C 1
ATOM 676 O O . ASP A 1 94 ? 21.730 -24.606 -8.354 1.00 52.88 94 ASP A O 1
ATOM 680 N N . THR A 1 95 ? 21.040 -23.695 -10.279 1.00 58.09 95 THR A N 1
ATOM 681 C CA . THR A 1 95 ? 21.586 -24.736 -11.137 1.00 58.09 95 THR A CA 1
ATOM 682 C C . THR A 1 95 ? 22.966 -24.219 -11.490 1.00 58.09 95 THR A C 1
ATOM 684 O O . THR A 1 95 ? 23.119 -23.476 -12.455 1.00 58.09 95 THR A O 1
ATOM 687 N N . ASP A 1 96 ? 23.919 -24.507 -10.606 1.00 47.81 96 ASP A N 1
ATOM 688 C CA . ASP A 1 96 ? 25.340 -24.381 -10.893 1.00 47.81 96 ASP A CA 1
ATOM 689 C C . ASP A 1 96 ? 25.659 -25.362 -12.032 1.00 47.81 96 ASP A C 1
ATOM 691 O O . ASP A 1 96 ? 25.545 -26.580 -11.860 1.00 47.81 96 ASP A O 1
ATOM 695 N N . GLU A 1 97 ? 26.011 -24.823 -13.198 1.00 42.97 97 GLU A N 1
ATOM 696 C CA . GLU A 1 97 ? 26.694 -25.539 -14.281 1.00 42.97 97 GLU A CA 1
ATOM 697 C C . GLU A 1 97 ? 28.080 -24.920 -14.486 1.00 42.97 97 GLU A C 1
ATOM 699 O O . GLU A 1 97 ? 28.176 -23.667 -14.487 1.00 42.97 97 GLU A O 1
#

Sequence (97 aa):
AKRTSLTEYPTQGRYGQGVVTARFGESGGKLAGACVLQASDSLVLVTKKGAAKTIRGQVAPAMGRATQGRDVIALRAGDFVVDAFVPRPAPTADTDE

pLDDT: mean 88.41, std 11.86, range [42.97, 96.19]